Protein AF-A0A2A7U799-F1 (afdb_monomer_lite)

Sequence (117 aa):
MAKDAKFWVGKLREQLDPHHNSGKRVWQSLTQEQRGLVLHAAGLSPVLCRYDWEEISAEDLRRLFRGVQRLKALIGLFDGARQEAFIVHEKTCSTLPVNCHRPGLQSKARLLSSLSK

Foldseek 3Di:
DDDDPVVVVVVVVLVVPPPNDPVQVVLVVDDLVRLQQLCVLLVHDSVCSPPHPVRQDPVSVVSSVVSVVVVVVVVVVCPPPDPVNVDPDPDPPPDDDDPPDDPDPPDPPPDPPPPDD

Structure (mmCIF, N/CA/C/O backbone):
data_AF-A0A2A7U799-F1
#
_entry.id   AF-A0A2A7U799-F1
#
loop_
_atom_site.group_PDB
_atom_site.id
_atom_site.type_symbol
_atom_site.label_atom_id
_atom_site.label_alt_id
_atom_site.label_comp_id
_atom_site.label_asym_id
_atom_site.label_entity_id
_atom_site.label_seq_id
_atom_site.pdbx_PDB_ins_code
_atom_site.Cartn_x
_atom_site.Cartn_y
_atom_site.Cartn_z
_atom_site.occupancy
_atom_site.B_iso_or_equiv
_atom_site.auth_seq_id
_atom_site.auth_comp_id
_atom_site.auth_asym_id
_atom_site.auth_atom_id
_atom_site.pdbx_PDB_model_num
ATOM 1 N N . MET A 1 1 ? -16.478 -22.917 -14.307 1.00 49.12 1 MET A N 1
ATOM 2 C CA . MET A 1 1 ? -15.932 -22.453 -15.601 1.00 49.12 1 MET A CA 1
ATOM 3 C C . MET A 1 1 ? -14.430 -22.709 -15.599 1.00 49.12 1 MET A C 1
ATOM 5 O O . MET A 1 1 ? -13.718 -22.044 -14.854 1.00 49.12 1 MET A O 1
ATOM 9 N N . ALA A 1 2 ? -13.961 -23.728 -16.325 1.00 69.38 2 ALA A N 1
ATOM 10 C CA . ALA A 1 2 ? -12.529 -24.007 -16.455 1.00 69.38 2 ALA A CA 1
ATOM 11 C C . ALA A 1 2 ? -11.877 -22.927 -17.332 1.00 69.38 2 ALA A C 1
ATOM 13 O O . ALA A 1 2 ? -12.478 -22.479 -18.305 1.00 69.38 2 ALA A O 1
ATOM 14 N N . LYS A 1 3 ? -10.686 -22.455 -16.957 1.00 83.38 3 LYS A N 1
ATOM 15 C CA . LYS A 1 3 ? -9.992 -21.399 -17.704 1.00 83.38 3 LYS A CA 1
ATOM 16 C C . LYS A 1 3 ? -9.285 -21.998 -18.917 1.00 83.38 3 LYS A C 1
ATOM 18 O O . LYS A 1 3 ? -8.551 -22.972 -18.769 1.00 83.38 3 LYS A O 1
ATOM 23 N N . ASP A 1 4 ? -9.493 -21.383 -20.076 1.00 89.19 4 ASP A N 1
ATOM 24 C CA . ASP A 1 4 ? -8.978 -21.844 -21.367 1.00 89.19 4 ASP A CA 1
ATOM 25 C C . ASP A 1 4 ? -7.446 -21.782 -21.472 1.00 89.19 4 ASP A C 1
ATOM 27 O O . ASP A 1 4 ? -6.792 -20.958 -20.829 1.00 89.19 4 ASP A O 1
ATOM 31 N N . ALA A 1 5 ? -6.856 -22.590 -22.359 1.00 84.62 5 ALA A N 1
ATOM 32 C CA . ALA A 1 5 ? -5.406 -22.605 -22.595 1.00 84.62 5 ALA A CA 1
ATOM 33 C C . ALA A 1 5 ? -4.850 -21.213 -22.966 1.00 84.62 5 ALA A C 1
ATOM 35 O O . ALA A 1 5 ? -3.771 -20.822 -22.517 1.00 84.62 5 ALA A O 1
ATOM 36 N N . LYS A 1 6 ? -5.627 -20.413 -23.711 1.00 86.38 6 LYS A N 1
ATOM 37 C CA . LYS A 1 6 ? -5.276 -19.026 -24.064 1.00 86.38 6 LYS A CA 1
ATOM 38 C C . LYS A 1 6 ? -5.125 -18.120 -22.835 1.00 86.38 6 LYS A C 1
ATOM 40 O O . LYS A 1 6 ? -4.239 -17.269 -22.824 1.00 86.38 6 LYS A O 1
ATOM 45 N N . PHE A 1 7 ? -5.942 -18.317 -21.796 1.00 86.75 7 PHE A N 1
ATOM 46 C CA . PHE A 1 7 ? -5.853 -17.551 -20.548 1.00 86.75 7 PHE A CA 1
ATOM 47 C C . PHE A 1 7 ? -4.521 -17.813 -19.835 1.00 86.75 7 PHE A C 1
ATOM 49 O O . PHE A 1 7 ? -3.845 -16.875 -19.414 1.00 86.75 7 PHE A O 1
ATOM 56 N N . TRP A 1 8 ? -4.123 -19.084 -19.731 1.00 85.44 8 TRP A N 1
ATOM 57 C CA . TRP A 1 8 ? -2.882 -19.472 -19.057 1.00 85.44 8 TRP A CA 1
ATOM 58 C C . TRP A 1 8 ? -1.639 -19.020 -19.819 1.00 85.44 8 TRP A C 1
ATOM 60 O O . TRP A 1 8 ? -0.720 -18.480 -19.209 1.00 85.44 8 TRP A O 1
ATOM 70 N N . VAL A 1 9 ? -1.643 -19.133 -21.150 1.00 85.94 9 VAL A N 1
ATOM 71 C CA . VAL A 1 9 ? -0.572 -18.582 -21.994 1.00 85.94 9 VAL A CA 1
ATOM 72 C C . VAL A 1 9 ? -0.470 -17.061 -21.834 1.00 85.94 9 VAL A C 1
ATOM 74 O O . VAL A 1 9 ? 0.634 -16.531 -21.748 1.00 85.94 9 VAL A O 1
ATOM 77 N N . GLY A 1 10 ? -1.600 -16.353 -21.731 1.00 81.94 10 GLY A N 1
ATOM 78 C CA . GLY A 1 10 ? -1.619 -14.918 -21.432 1.00 81.94 10 GLY A CA 1
ATOM 79 C C . GLY A 1 10 ? -0.985 -14.584 -20.080 1.00 81.94 10 GLY A C 1
ATOM 80 O O . GLY A 1 10 ? -0.156 -13.683 -19.999 1.00 81.94 10 GLY A O 1
ATOM 81 N N . LYS A 1 11 ? -1.295 -15.356 -19.031 1.00 78.75 11 LYS A N 1
ATOM 82 C CA . LYS A 1 11 ? -0.700 -15.164 -17.699 1.00 78.75 11 LYS A CA 1
ATOM 83 C C . LYS A 1 11 ? 0.794 -15.456 -17.650 1.00 78.75 11 LYS A C 1
ATOM 85 O O . LYS A 1 11 ? 1.518 -14.732 -16.977 1.00 78.75 11 LYS A O 1
ATOM 90 N N . LEU A 1 12 ? 1.255 -16.471 -18.374 1.00 77.25 12 LEU A N 1
ATOM 91 C CA . LEU A 1 12 ? 2.682 -16.775 -18.478 1.00 77.25 12 LEU A CA 1
ATOM 92 C C . LEU A 1 12 ? 3.433 -15.673 -19.229 1.00 77.25 12 LEU A C 1
ATOM 94 O O . LEU A 1 12 ? 4.495 -15.257 -18.786 1.00 77.25 12 LEU A O 1
ATOM 98 N N . ARG A 1 13 ? 2.864 -15.145 -20.319 1.00 78.00 13 ARG A N 1
ATOM 99 C CA . ARG A 1 13 ? 3.442 -13.997 -21.038 1.00 78.00 13 ARG A CA 1
ATOM 100 C C . ARG A 1 13 ? 3.490 -12.745 -20.173 1.00 78.00 13 ARG A C 1
ATOM 102 O O . ARG A 1 13 ? 4.506 -12.073 -20.179 1.00 78.00 13 ARG A O 1
ATOM 109 N N . GLU A 1 14 ? 2.438 -12.480 -19.399 1.00 70.81 14 GLU A N 1
ATOM 110 C CA . GLU A 1 14 ? 2.443 -11.415 -18.394 1.00 70.81 14 GLU A CA 1
ATOM 111 C C . GLU A 1 14 ? 3.580 -11.619 -17.383 1.00 70.81 14 GLU A C 1
ATOM 113 O O . GLU A 1 14 ? 4.313 -10.688 -17.116 1.00 70.81 14 GLU A O 1
ATOM 118 N N . GLN A 1 15 ? 3.797 -12.821 -16.848 1.00 67.62 15 GLN A N 1
ATOM 119 C CA . GLN A 1 15 ? 4.889 -13.050 -15.889 1.00 67.62 15 GLN A CA 1
ATOM 120 C C . GLN A 1 15 ? 6.296 -12.960 -16.499 1.00 67.62 15 GLN A C 1
ATOM 122 O O . GLN A 1 15 ? 7.244 -12.657 -15.779 1.00 67.62 15 GLN A O 1
ATOM 127 N N . LEU A 1 16 ? 6.432 -13.260 -17.792 1.00 70.06 16 LEU A N 1
ATOM 128 C CA . LEU A 1 16 ? 7.697 -13.213 -18.529 1.00 70.06 16 LEU A CA 1
ATOM 129 C C . LEU A 1 16 ? 7.999 -11.827 -19.112 1.00 70.06 16 LEU A C 1
ATOM 131 O O . LEU A 1 16 ? 9.129 -11.588 -19.531 1.00 70.06 16 LEU A O 1
ATOM 135 N N . ASP A 1 17 ? 7.012 -10.932 -19.156 1.00 70.81 17 ASP A N 1
ATOM 136 C CA . ASP A 1 17 ? 7.193 -9.554 -19.595 1.00 70.81 17 ASP A CA 1
ATOM 137 C C . ASP A 1 17 ? 8.003 -8.781 -18.533 1.00 70.81 17 ASP A C 1
ATOM 139 O O . ASP A 1 17 ? 7.535 -8.619 -17.399 1.00 70.81 17 ASP A O 1
ATOM 143 N N . PRO A 1 18 ? 9.199 -8.265 -18.876 1.00 60.19 18 PRO A N 1
ATOM 144 C CA . PRO A 1 18 ? 10.028 -7.472 -17.967 1.00 60.19 18 PRO A CA 1
ATOM 145 C C . PRO A 1 18 ? 9.318 -6.228 -17.413 1.00 60.19 18 PRO A C 1
ATOM 147 O O . PRO A 1 18 ? 9.724 -5.690 -16.383 1.00 60.19 18 PRO A O 1
ATOM 150 N N . HIS A 1 19 ? 8.263 -5.761 -18.086 1.00 66.06 19 HIS A N 1
ATOM 151 C CA . HIS A 1 19 ? 7.483 -4.590 -17.696 1.00 66.06 19 HIS A CA 1
ATOM 152 C C . HIS A 1 19 ? 6.246 -4.930 -16.855 1.00 66.06 19 HIS A C 1
ATOM 154 O O . HIS A 1 19 ? 5.560 -4.024 -16.364 1.00 66.06 19 HIS A O 1
ATOM 160 N N . HIS A 1 20 ? 5.953 -6.213 -16.633 1.00 71.12 20 HIS A N 1
ATOM 161 C CA . HIS A 1 20 ? 4.803 -6.617 -15.840 1.00 71.12 20 HIS A CA 1
ATOM 162 C C . HIS A 1 20 ? 5.063 -6.457 -14.343 1.00 71.12 20 HIS A C 1
ATOM 164 O O . HIS A 1 20 ? 5.600 -7.330 -13.662 1.00 71.12 20 HIS A O 1
ATOM 170 N N . ASN A 1 21 ? 4.602 -5.333 -13.798 1.00 80.44 21 ASN A N 1
ATOM 171 C CA . ASN A 1 21 ? 4.629 -5.078 -12.366 1.00 80.44 21 ASN A CA 1
ATOM 172 C C . ASN A 1 21 ? 3.206 -5.097 -11.794 1.00 80.44 21 ASN A C 1
ATOM 174 O O . ASN A 1 21 ? 2.450 -4.126 -11.872 1.00 80.44 21 ASN A O 1
ATOM 178 N N . SER A 1 22 ? 2.826 -6.227 -11.198 1.00 83.62 22 SER A N 1
ATOM 179 C CA . SER A 1 22 ? 1.509 -6.387 -10.573 1.00 83.62 22 SER A CA 1
ATOM 180 C C . SER A 1 22 ? 1.295 -5.427 -9.395 1.00 83.62 22 SER A C 1
ATOM 182 O O . SER A 1 22 ? 0.172 -4.961 -9.196 1.00 83.62 22 SER A O 1
ATOM 184 N N . GLY A 1 23 ? 2.362 -5.076 -8.668 1.00 87.06 23 GLY A N 1
ATOM 185 C CA . GLY A 1 23 ? 2.343 -4.081 -7.593 1.00 87.06 23 GLY A CA 1
ATOM 186 C C . GLY A 1 23 ? 1.996 -2.687 -8.109 1.00 87.06 23 GLY A C 1
ATOM 187 O O . GLY A 1 23 ? 1.073 -2.063 -7.588 1.00 87.06 23 GLY A O 1
ATOM 188 N N . LYS A 1 24 ? 2.641 -2.265 -9.203 1.00 90.75 24 LYS A N 1
ATOM 189 C CA . LYS A 1 24 ? 2.329 -1.018 -9.916 1.00 90.75 24 LYS A CA 1
ATOM 190 C C . LYS A 1 24 ? 0.861 -0.949 -10.316 1.00 90.75 24 LYS A C 1
ATOM 192 O O . LYS A 1 24 ? 0.191 0.036 -10.020 1.00 90.75 24 LYS A O 1
ATOM 197 N N . ARG A 1 25 ? 0.342 -2.009 -10.946 1.00 90.69 25 ARG A N 1
ATOM 198 C CA . ARG A 1 25 ? -1.059 -2.048 -11.393 1.00 90.69 25 ARG A CA 1
ATOM 199 C C . ARG A 1 25 ? -2.030 -1.864 -10.228 1.00 90.69 25 ARG A C 1
ATOM 201 O O . ARG A 1 25 ? -2.996 -1.118 -10.349 1.00 90.69 25 ARG A O 1
ATOM 208 N N . VAL A 1 26 ? -1.775 -2.532 -9.102 1.00 91.75 26 VAL A N 1
ATOM 209 C CA . VAL A 1 26 ? -2.608 -2.373 -7.903 1.00 91.75 26 VAL A CA 1
ATOM 210 C C . VAL A 1 26 ? -2.477 -0.955 -7.353 1.00 91.75 26 VAL A C 1
ATOM 212 O O . VAL A 1 26 ? -3.495 -0.305 -7.156 1.00 91.75 26 VAL A O 1
ATOM 215 N N . TRP A 1 27 ? -1.260 -0.439 -7.175 1.00 92.44 27 TRP A N 1
ATOM 216 C CA . TRP A 1 27 ? -1.022 0.923 -6.684 1.00 92.44 27 TRP A CA 1
ATOM 217 C C . TRP A 1 27 ? -1.770 1.990 -7.489 1.00 92.44 27 TRP A C 1
ATOM 219 O O . TRP A 1 27 ? -2.438 2.856 -6.921 1.00 92.44 27 TRP A O 1
ATOM 229 N N . GLN A 1 28 ? -1.721 1.882 -8.817 1.00 91.81 28 GLN A N 1
ATOM 230 C CA . GLN A 1 28 ? -2.406 2.792 -9.732 1.00 91.81 28 GLN A CA 1
ATOM 231 C C . GLN A 1 28 ? -3.934 2.690 -9.643 1.00 91.81 28 GLN A C 1
ATOM 233 O O . GLN A 1 28 ? -4.610 3.688 -9.860 1.00 91.81 28 GLN A O 1
ATOM 238 N N . SER A 1 29 ? -4.478 1.529 -9.264 1.00 93.88 29 SER A N 1
ATOM 239 C CA . SER A 1 29 ? -5.923 1.351 -9.061 1.00 93.88 29 SER A CA 1
ATOM 240 C C . SER A 1 29 ? -6.451 1.899 -7.726 1.00 93.88 29 SER A C 1
ATOM 242 O O . SER A 1 29 ? -7.658 2.077 -7.585 1.00 93.88 29 SER A O 1
ATOM 244 N N . LEU A 1 30 ? -5.574 2.157 -6.746 1.00 93.19 30 LEU A N 1
ATOM 245 C CA . LEU A 1 30 ? -5.964 2.654 -5.423 1.00 93.19 30 LEU A CA 1
ATOM 246 C C . LEU A 1 30 ? -6.226 4.166 -5.429 1.00 93.19 30 LEU A C 1
ATOM 248 O O . LEU A 1 30 ? -5.456 4.933 -6.014 1.00 93.19 30 LEU A O 1
ATOM 252 N N . THR A 1 31 ? -7.247 4.601 -4.683 1.00 94.94 31 THR A N 1
ATOM 253 C CA . THR A 1 31 ? -7.467 6.025 -4.375 1.00 94.94 31 THR A CA 1
ATOM 254 C C . THR A 1 31 ? -6.351 6.571 -3.475 1.00 94.94 31 THR A C 1
ATOM 256 O O . THR A 1 31 ? -5.650 5.814 -2.798 1.00 94.94 31 THR A O 1
ATOM 259 N N . GLN A 1 32 ? -6.182 7.897 -3.415 1.00 92.69 32 GLN A N 1
ATOM 260 C CA . GLN A 1 32 ? -5.160 8.512 -2.550 1.00 92.69 32 GLN A CA 1
ATOM 261 C C . GLN A 1 32 ? -5.352 8.162 -1.065 1.00 92.69 32 GLN A C 1
ATOM 263 O O . GLN A 1 32 ? -4.375 7.935 -0.353 1.00 92.69 32 GLN A O 1
ATOM 268 N N . GLU A 1 33 ? -6.601 8.054 -0.611 1.00 92.75 33 GLU A N 1
ATOM 269 C CA . GLU A 1 33 ? -6.950 7.645 0.755 1.00 92.75 33 GLU A CA 1
ATOM 270 C C . GLU A 1 33 ? -6.506 6.205 1.037 1.00 92.75 33 GLU A C 1
ATOM 272 O O . GLU A 1 33 ? -5.851 5.931 2.043 1.00 92.75 33 GLU A O 1
ATOM 277 N N . GLN A 1 34 ? -6.785 5.287 0.105 1.00 93.50 34 GLN A N 1
ATOM 278 C CA . GLN A 1 34 ? -6.365 3.890 0.206 1.00 93.50 34 GLN A CA 1
ATOM 279 C C . GLN A 1 34 ? -4.838 3.758 0.197 1.00 93.50 34 GLN A C 1
ATOM 281 O O . GLN A 1 34 ? -4.280 3.004 0.996 1.00 93.50 34 GLN A O 1
ATOM 286 N N . ARG A 1 35 ? -4.143 4.526 -0.653 1.00 94.56 35 ARG A N 1
ATOM 287 C CA . ARG A 1 35 ? -2.673 4.605 -0.639 1.00 94.56 35 ARG A CA 1
ATOM 288 C C . ARG A 1 35 ? -2.163 5.092 0.716 1.00 94.56 35 ARG A C 1
ATOM 290 O O . ARG A 1 35 ? -1.215 4.517 1.243 1.00 94.56 35 ARG A O 1
ATOM 297 N N . GLY A 1 36 ? -2.819 6.090 1.310 1.00 94.25 36 GLY A N 1
ATOM 298 C CA . GLY A 1 36 ? -2.505 6.599 2.646 1.00 94.25 36 GLY A CA 1
ATOM 299 C C . GLY A 1 36 ? -2.548 5.520 3.732 1.00 94.25 36 GLY A C 1
ATOM 300 O O . GLY A 1 36 ? -1.617 5.426 4.530 1.00 94.25 36 GLY A O 1
ATOM 301 N N . LEU A 1 37 ? -3.567 4.652 3.723 1.00 91.94 37 LEU A N 1
ATOM 302 C CA . LEU A 1 37 ? -3.669 3.526 4.665 1.00 91.94 37 LEU A CA 1
ATOM 303 C C . LEU A 1 37 ? -2.501 2.542 4.522 1.00 91.94 37 LEU A C 1
ATOM 305 O O . LEU A 1 37 ? -1.900 2.126 5.515 1.00 91.94 37 LEU A O 1
ATOM 309 N N . VAL A 1 38 ? -2.153 2.187 3.282 1.00 93.12 38 VAL A N 1
ATOM 310 C CA . VAL A 1 38 ? -1.046 1.262 3.003 1.00 93.12 38 VAL A CA 1
ATOM 311 C C . VAL A 1 38 ? 0.299 1.865 3.422 1.00 93.12 38 VAL A C 1
ATOM 313 O O . VAL A 1 38 ? 1.115 1.180 4.041 1.00 93.12 38 VAL A O 1
ATOM 316 N N . LEU A 1 39 ? 0.519 3.151 3.136 1.00 95.69 39 LEU A N 1
ATOM 317 C CA . LEU A 1 39 ? 1.728 3.880 3.533 1.00 95.69 39 LEU A CA 1
ATOM 318 C C . LEU A 1 39 ? 1.857 3.984 5.051 1.00 95.69 39 LEU A C 1
ATOM 320 O O . LEU A 1 39 ? 2.936 3.740 5.590 1.00 95.69 39 LEU A O 1
ATOM 324 N N . HIS A 1 40 ? 0.756 4.274 5.744 1.00 94.50 40 HIS A N 1
ATOM 325 C CA . HIS A 1 40 ? 0.738 4.344 7.200 1.00 94.50 40 HIS A CA 1
ATOM 326 C C . HIS A 1 40 ? 1.162 3.011 7.830 1.00 94.50 40 HIS A C 1
ATOM 328 O O . HIS A 1 40 ? 2.048 2.981 8.683 1.00 94.50 40 HIS A O 1
ATOM 334 N N . ALA A 1 41 ? 0.625 1.888 7.344 1.00 93.31 41 ALA A N 1
ATOM 335 C CA . ALA A 1 41 ? 1.020 0.562 7.820 1.00 93.31 41 ALA A CA 1
ATOM 336 C C . ALA A 1 41 ? 2.482 0.195 7.507 1.00 93.31 41 ALA A C 1
ATOM 338 O O . ALA A 1 41 ? 3.102 -0.607 8.214 1.00 93.31 41 ALA A O 1
ATOM 339 N N . ALA A 1 42 ? 3.041 0.774 6.445 1.00 94.06 42 ALA A N 1
ATOM 340 C CA . ALA A 1 42 ? 4.445 0.635 6.080 1.00 94.06 42 ALA A CA 1
ATOM 341 C C . ALA A 1 42 ? 5.381 1.569 6.872 1.00 94.06 42 ALA A C 1
ATOM 343 O O . ALA A 1 42 ? 6.599 1.434 6.750 1.00 94.06 42 ALA A O 1
ATOM 344 N N . GLY A 1 43 ? 4.841 2.490 7.682 1.00 94.56 43 GLY A N 1
ATOM 345 C CA . GLY A 1 43 ? 5.617 3.526 8.371 1.00 94.56 43 GLY A CA 1
ATOM 346 C C . GLY A 1 43 ? 6.238 4.543 7.410 1.00 94.56 43 GLY A C 1
ATOM 347 O O . GLY A 1 43 ? 7.301 5.089 7.694 1.00 94.56 43 GLY A O 1
ATOM 348 N N . LEU A 1 44 ? 5.616 4.744 6.248 1.00 95.38 44 LEU A N 1
ATOM 349 C CA . LEU A 1 44 ? 6.082 5.645 5.200 1.00 95.38 44 LEU A CA 1
ATOM 350 C C . LEU A 1 44 ? 5.372 6.999 5.270 1.00 95.38 44 LEU A C 1
ATOM 352 O O . LEU A 1 44 ? 4.270 7.122 5.805 1.00 95.38 44 LEU A O 1
ATOM 356 N N . SER A 1 45 ? 6.012 8.022 4.698 1.00 94.00 45 SER A N 1
ATOM 357 C CA . SER A 1 45 ? 5.442 9.367 4.650 1.00 94.00 45 SER A CA 1
ATOM 358 C C . SER A 1 45 ? 4.129 9.375 3.856 1.00 94.00 45 SER A C 1
ATOM 360 O O . SER A 1 45 ? 4.096 8.857 2.736 1.00 94.00 45 SER A O 1
ATOM 362 N N . PRO A 1 46 ? 3.059 10.013 4.370 1.00 91.44 46 PRO A N 1
ATOM 363 C CA . PRO A 1 46 ? 1.788 10.112 3.658 1.00 91.44 46 PRO A CA 1
ATOM 364 C C . PRO A 1 46 ? 1.901 10.917 2.359 1.00 91.44 46 PRO A C 1
ATOM 366 O O . PRO A 1 46 ? 1.067 10.754 1.477 1.00 91.44 46 PRO A O 1
ATOM 369 N N . VAL A 1 47 ? 2.943 11.742 2.201 1.00 93.19 47 VAL A N 1
ATOM 370 C CA . VAL A 1 47 ? 3.201 12.521 0.976 1.00 93.19 47 VAL A CA 1
ATOM 371 C C . VAL A 1 47 ? 3.362 11.616 -0.252 1.00 93.19 47 VAL A C 1
ATOM 373 O O . VAL A 1 47 ? 2.941 11.993 -1.346 1.00 93.19 47 VAL A O 1
ATOM 376 N N . LEU A 1 48 ? 3.866 10.391 -0.061 1.00 92.12 48 LEU A N 1
ATOM 377 C CA . LEU A 1 48 ? 4.038 9.403 -1.129 1.00 92.12 48 LEU A CA 1
ATOM 378 C C . LEU A 1 48 ? 2.710 8.940 -1.751 1.00 92.12 48 LEU A C 1
ATOM 380 O O . LEU A 1 48 ? 2.723 8.291 -2.789 1.00 92.12 48 LEU A O 1
ATOM 384 N N . CYS A 1 49 ? 1.544 9.273 -1.178 1.00 93.06 49 CYS A N 1
ATOM 385 C CA . CYS A 1 49 ? 0.256 8.898 -1.773 1.00 93.06 49 CYS A CA 1
ATOM 386 C C . CYS A 1 49 ? 0.013 9.564 -3.139 1.00 93.06 49 CYS A C 1
ATOM 388 O O . CYS A 1 49 ? -0.746 9.036 -3.957 1.00 93.06 49 CYS A O 1
ATOM 390 N N . ARG A 1 50 ? 0.675 10.705 -3.381 1.00 92.56 50 ARG A N 1
ATOM 391 C CA . ARG A 1 50 ? 0.607 11.487 -4.623 1.00 92.56 50 ARG A CA 1
ATOM 392 C C . ARG A 1 50 ? 1.604 11.025 -5.682 1.00 92.56 50 ARG A C 1
ATOM 394 O O . ARG A 1 50 ? 1.508 11.493 -6.806 1.00 92.56 50 ARG A O 1
ATOM 401 N N . TYR A 1 51 ? 2.534 10.152 -5.305 1.00 92.50 51 TYR A N 1
ATOM 402 C CA . TYR A 1 51 ? 3.632 9.724 -6.156 1.00 92.50 51 TYR A CA 1
ATOM 403 C C . TYR A 1 51 ? 3.178 8.564 -7.040 1.00 92.50 51 TYR A C 1
ATOM 405 O O . TYR A 1 51 ? 2.417 7.677 -6.612 1.00 92.50 51 TYR A O 1
ATOM 413 N N . ASP A 1 52 ? 3.674 8.568 -8.269 1.00 90.88 52 ASP A N 1
ATOM 414 C CA . ASP A 1 52 ? 3.570 7.423 -9.158 1.00 90.88 52 ASP A CA 1
ATOM 415 C C . ASP A 1 52 ? 4.522 6.310 -8.713 1.00 90.88 52 ASP A C 1
ATOM 417 O O . ASP A 1 52 ? 5.467 6.514 -7.952 1.00 90.88 52 ASP A O 1
ATOM 421 N N . TRP A 1 53 ? 4.246 5.082 -9.151 1.00 91.00 53 TRP A N 1
ATOM 422 C CA . TRP A 1 53 ? 4.980 3.900 -8.693 1.00 91.00 53 TRP A CA 1
ATOM 423 C C . TRP A 1 53 ? 6.486 3.989 -8.984 1.00 91.00 53 TRP A C 1
ATOM 425 O O . TRP A 1 53 ? 7.299 3.530 -8.186 1.00 91.00 53 TRP A O 1
ATOM 435 N N . GLU A 1 54 ? 6.846 4.590 -10.117 1.00 91.31 54 GLU A N 1
ATOM 436 C CA . GLU A 1 54 ? 8.219 4.812 -10.575 1.00 91.31 54 GLU A CA 1
ATOM 437 C C . GLU A 1 54 ? 8.988 5.831 -9.732 1.00 91.31 54 GLU A C 1
ATOM 439 O O . GLU A 1 54 ? 10.215 5.796 -9.699 1.00 91.31 54 GLU A O 1
ATOM 444 N N . GLU A 1 55 ? 8.280 6.734 -9.057 1.00 93.62 55 GLU A N 1
ATOM 445 C CA . GLU A 1 55 ? 8.874 7.802 -8.251 1.00 93.62 55 GLU A CA 1
ATOM 446 C C . GLU A 1 55 ? 9.185 7.334 -6.821 1.00 93.62 55 GLU A C 1
ATOM 448 O O . GLU A 1 55 ? 9.899 8.006 -6.074 1.00 93.62 55 GLU A O 1
ATOM 453 N N . ILE A 1 56 ? 8.650 6.177 -6.421 1.00 92.62 56 ILE A N 1
ATOM 454 C CA . ILE A 1 56 ? 8.879 5.590 -5.104 1.00 92.62 56 ILE A CA 1
ATOM 455 C C . ILE A 1 56 ? 10.205 4.831 -5.121 1.00 92.62 56 ILE A C 1
ATOM 457 O O . ILE A 1 56 ? 10.453 3.973 -5.971 1.00 92.62 56 ILE A O 1
ATOM 461 N N . SER A 1 57 ? 11.059 5.105 -4.135 1.00 93.62 57 SER A N 1
ATOM 462 C CA . SER A 1 57 ? 12.358 4.445 -4.033 1.00 93.62 57 SER A CA 1
ATOM 463 C C . SER A 1 57 ? 12.215 2.924 -3.881 1.00 93.62 57 SER A C 1
ATOM 465 O O . SER A 1 57 ? 11.276 2.412 -3.265 1.00 93.62 57 SER A O 1
ATOM 467 N N . ALA A 1 58 ? 13.190 2.165 -4.387 1.00 91.56 58 ALA A N 1
ATOM 468 C CA . ALA A 1 58 ? 13.188 0.707 -4.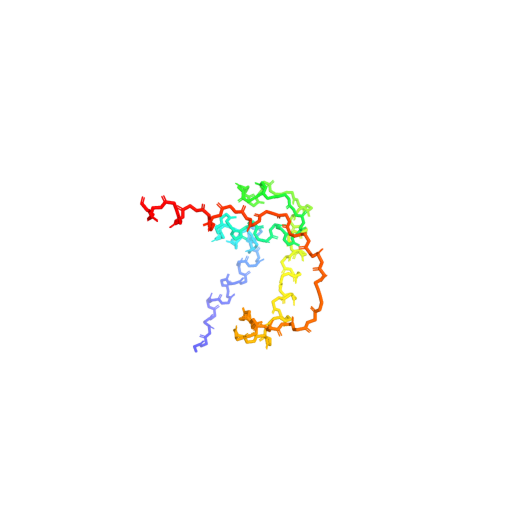248 1.00 91.56 58 ALA A CA 1
ATOM 469 C C . ALA A 1 58 ? 13.173 0.251 -2.775 1.00 91.56 58 ALA A C 1
ATOM 471 O O . ALA A 1 58 ? 12.624 -0.805 -2.455 1.00 91.56 58 ALA A O 1
ATOM 472 N N . GLU A 1 59 ? 13.770 1.030 -1.869 1.00 94.06 59 GLU A N 1
ATOM 473 C CA . GLU A 1 59 ? 13.715 0.755 -0.434 1.00 94.06 59 GLU A CA 1
ATOM 474 C C . GLU A 1 59 ? 12.298 0.937 0.119 1.00 94.06 59 GLU A C 1
ATOM 476 O O . GLU A 1 59 ? 11.794 0.060 0.834 1.00 94.06 59 GLU A O 1
ATOM 481 N N . ASP A 1 60 ? 11.636 2.030 -0.254 1.00 95.25 60 ASP A N 1
ATOM 482 C CA . ASP A 1 60 ? 10.269 2.317 0.167 1.00 95.25 60 ASP A CA 1
ATOM 483 C C . ASP A 1 60 ? 9.285 1.300 -0.403 1.00 95.25 60 ASP A C 1
ATOM 485 O O . ASP A 1 60 ? 8.415 0.839 0.326 1.00 95.25 60 ASP A O 1
ATOM 489 N N . LEU A 1 61 ? 9.472 0.823 -1.637 1.00 94.19 61 LEU A N 1
ATOM 490 C CA . LEU A 1 61 ? 8.666 -0.273 -2.191 1.00 94.19 61 LEU A CA 1
ATOM 491 C C . LEU A 1 61 ? 8.800 -1.571 -1.372 1.00 94.19 61 LEU A C 1
ATOM 493 O O . LEU A 1 61 ? 7.810 -2.271 -1.137 1.00 94.19 61 LEU A O 1
ATOM 497 N N . ARG A 1 62 ? 9.996 -1.892 -0.856 1.00 94.19 62 ARG A N 1
ATOM 498 C CA . ARG A 1 62 ? 10.176 -3.042 0.057 1.00 94.19 62 ARG A CA 1
ATOM 499 C C . ARG A 1 62 ? 9.486 -2.809 1.403 1.00 94.19 62 ARG A C 1
ATOM 501 O O . ARG A 1 62 ? 8.927 -3.750 1.971 1.00 94.19 62 ARG A O 1
ATOM 508 N N . ARG A 1 63 ? 9.532 -1.582 1.936 1.00 95.00 63 ARG A N 1
ATOM 509 C CA . ARG A 1 63 ? 8.815 -1.196 3.167 1.00 95.00 63 ARG A CA 1
ATOM 510 C C . ARG A 1 63 ? 7.304 -1.291 2.965 1.00 95.00 63 ARG A C 1
ATOM 512 O O . ARG A 1 63 ? 6.628 -1.885 3.802 1.00 95.00 63 ARG A O 1
ATOM 519 N N . LEU A 1 64 ? 6.809 -0.814 1.826 1.00 94.56 64 LEU A N 1
ATOM 520 C CA . LEU A 1 64 ? 5.416 -0.894 1.401 1.00 94.56 64 LEU A CA 1
ATOM 521 C C . LEU A 1 64 ? 4.934 -2.345 1.394 1.00 94.56 64 LEU A C 1
ATOM 523 O O . LEU A 1 64 ? 3.924 -2.661 2.019 1.00 94.56 64 LEU A O 1
ATOM 527 N N . PHE A 1 65 ? 5.700 -3.250 0.777 1.00 93.44 65 PHE A N 1
ATOM 528 C CA . PHE A 1 65 ? 5.376 -4.676 0.770 1.00 93.44 65 PHE A CA 1
ATOM 529 C C . PHE A 1 65 ? 5.249 -5.244 2.190 1.00 93.44 65 PHE A C 1
ATOM 531 O O . PHE A 1 65 ? 4.263 -5.911 2.500 1.00 93.44 65 PHE A O 1
ATOM 538 N N . ARG A 1 66 ? 6.197 -4.938 3.087 1.00 93.62 66 ARG A N 1
ATOM 539 C CA . ARG A 1 66 ? 6.114 -5.361 4.497 1.00 93.62 66 ARG A CA 1
ATOM 540 C C . ARG A 1 66 ? 4.895 -4.770 5.211 1.00 93.62 66 ARG A C 1
ATOM 542 O O . ARG A 1 66 ? 4.251 -5.484 5.975 1.00 93.62 66 ARG A O 1
ATOM 549 N N . GLY A 1 67 ? 4.559 -3.507 4.948 1.00 92.75 67 GLY A N 1
ATOM 550 C CA . GLY A 1 67 ? 3.355 -2.855 5.471 1.00 92.75 67 GLY A CA 1
ATOM 551 C C . GLY A 1 67 ? 2.073 -3.568 5.045 1.00 92.75 67 GLY A C 1
ATOM 552 O O . GLY A 1 67 ? 1.230 -3.876 5.884 1.00 92.75 67 GLY A O 1
ATOM 553 N N . VAL A 1 68 ? 1.966 -3.938 3.766 1.00 93.25 68 VAL A N 1
ATOM 554 C CA . VAL A 1 68 ? 0.835 -4.725 3.246 1.00 93.25 68 VAL A CA 1
ATOM 555 C C . VAL A 1 68 ? 0.740 -6.092 3.927 1.00 93.25 68 VAL A C 1
ATOM 557 O O . VAL A 1 68 ? -0.357 -6.516 4.285 1.00 93.25 68 VAL A O 1
ATOM 560 N N . GLN A 1 69 ? 1.861 -6.788 4.142 1.00 93.81 69 GLN A N 1
ATOM 561 C CA . GLN A 1 69 ? 1.842 -8.077 4.846 1.00 93.81 69 GLN A CA 1
ATOM 562 C C . GLN A 1 69 ? 1.377 -7.933 6.302 1.00 93.81 69 GLN A C 1
ATOM 564 O O . GLN A 1 69 ? 0.602 -8.758 6.781 1.00 93.81 69 GLN A O 1
ATOM 569 N N . ARG A 1 70 ? 1.777 -6.857 6.993 1.00 91.44 70 ARG A N 1
ATOM 570 C CA . ARG A 1 70 ? 1.286 -6.548 8.346 1.00 91.44 70 ARG A CA 1
ATOM 571 C C . ARG A 1 70 ? -0.213 -6.267 8.360 1.00 91.44 70 ARG A C 1
ATOM 573 O O . ARG A 1 70 ? -0.904 -6.795 9.221 1.00 91.44 70 ARG A O 1
ATOM 580 N N . LEU A 1 71 ? -0.721 -5.496 7.394 1.00 91.62 71 LEU A N 1
ATOM 581 C CA . LEU A 1 71 ? -2.162 -5.260 7.253 1.00 91.62 71 LEU A CA 1
ATOM 582 C C . LEU A 1 71 ? -2.927 -6.564 7.047 1.00 91.62 71 LEU A C 1
ATOM 584 O O . LEU A 1 71 ? -3.926 -6.785 7.717 1.00 91.62 71 LEU A O 1
ATOM 588 N N . LYS A 1 72 ? -2.441 -7.450 6.172 1.00 91.56 72 LYS A N 1
ATOM 589 C CA . LYS A 1 72 ? -3.059 -8.766 5.958 1.00 91.56 72 LYS A CA 1
ATOM 590 C C . LYS A 1 72 ? -3.095 -9.601 7.235 1.00 91.56 72 LYS A C 1
ATOM 592 O O . LYS A 1 72 ? -4.126 -10.189 7.534 1.00 91.56 72 LYS A O 1
ATOM 597 N N . ALA A 1 73 ? -1.998 -9.624 7.992 1.00 90.50 73 ALA A N 1
ATOM 598 C CA . ALA A 1 73 ? -1.948 -10.329 9.268 1.00 90.50 73 ALA A CA 1
ATOM 599 C C . ALA A 1 73 ? -2.943 -9.742 10.283 1.00 90.50 73 ALA A C 1
ATOM 601 O O . ALA A 1 73 ? -3.650 -10.497 10.939 1.00 90.50 73 ALA A O 1
ATOM 602 N N . LEU A 1 74 ? -3.041 -8.410 10.374 1.00 88.50 74 LEU A N 1
ATOM 603 C CA . LEU A 1 74 ? -4.005 -7.733 11.246 1.00 88.50 74 LEU A CA 1
ATOM 604 C C . LEU A 1 74 ? -5.450 -8.033 10.846 1.00 88.50 74 LEU A C 1
ATOM 606 O O . LEU A 1 74 ? -6.243 -8.371 11.715 1.00 88.50 74 LEU A O 1
ATOM 610 N N . ILE A 1 75 ? -5.782 -7.954 9.555 1.00 89.44 75 ILE A N 1
ATOM 611 C CA . ILE A 1 75 ? -7.113 -8.318 9.049 1.00 89.44 75 ILE A CA 1
ATOM 612 C C . ILE A 1 75 ? -7.445 -9.756 9.461 1.00 89.44 75 ILE A C 1
ATOM 614 O O . ILE A 1 75 ? -8.501 -9.980 10.037 1.00 89.44 75 ILE A O 1
ATOM 618 N N . GLY A 1 76 ? -6.495 -10.686 9.316 1.00 90.50 76 GLY A N 1
ATOM 619 C CA . GLY A 1 76 ? -6.662 -12.072 9.759 1.00 90.50 76 GLY A CA 1
ATOM 620 C C . GLY A 1 76 ? -6.974 -12.240 11.253 1.00 90.50 76 GLY A C 1
ATOM 621 O O . GLY A 1 76 ? -7.685 -13.166 11.629 1.00 90.50 76 GLY A O 1
ATOM 622 N N . LEU A 1 77 ? -6.493 -11.341 12.121 1.00 87.12 77 LEU A N 1
ATOM 623 C CA . LEU A 1 77 ? -6.859 -11.347 13.547 1.00 87.12 77 LEU A CA 1
ATOM 624 C C . LEU A 1 77 ? -8.299 -10.871 13.778 1.00 87.12 77 LEU A C 1
ATOM 626 O O . LEU A 1 77 ? -8.950 -11.306 14.727 1.00 87.12 77 LEU A O 1
ATOM 630 N N . PHE A 1 78 ? -8.789 -9.978 12.921 1.00 86.25 78 PHE A N 1
ATOM 631 C CA . PHE A 1 78 ? -10.147 -9.445 12.980 1.00 86.25 78 PHE A CA 1
ATOM 632 C C . PHE A 1 78 ? -11.173 -10.292 12.221 1.00 86.25 78 PHE A C 1
ATOM 634 O O . PHE A 1 78 ? -12.362 -10.067 12.416 1.00 86.25 78 PHE A O 1
ATOM 641 N N . ASP A 1 79 ? -10.763 -11.291 11.435 1.00 84.62 79 ASP A N 1
ATOM 642 C CA . ASP A 1 79 ? -11.684 -12.166 10.689 1.00 84.62 79 ASP A CA 1
ATOM 643 C C . ASP A 1 79 ? -12.711 -12.877 11.599 1.00 84.62 79 ASP A C 1
ATOM 645 O O . ASP A 1 79 ? -13.813 -13.206 11.163 1.00 84.62 79 ASP A O 1
ATOM 649 N N . GLY A 1 80 ? -12.383 -13.092 12.879 1.00 80.69 80 GLY A N 1
ATOM 650 C CA . GLY A 1 80 ? -13.303 -13.656 13.877 1.00 80.69 80 GLY A CA 1
ATOM 651 C C . GLY A 1 80 ? -14.177 -12.632 14.613 1.00 80.69 80 GLY A C 1
ATOM 652 O O . GLY A 1 80 ? -15.091 -13.019 15.346 1.00 80.69 80 GLY A O 1
ATOM 653 N N . ALA A 1 81 ? -13.906 -11.335 14.460 1.00 83.56 81 ALA A N 1
ATOM 654 C CA . ALA A 1 81 ? -14.630 -10.278 15.150 1.00 83.56 81 ALA A CA 1
ATOM 655 C C . ALA A 1 81 ? -15.934 -9.967 14.408 1.00 83.56 81 ALA A C 1
ATOM 657 O O . ALA A 1 81 ? -15.933 -9.481 13.278 1.00 83.56 81 ALA A O 1
ATOM 658 N N . ARG A 1 82 ? -17.071 -10.236 15.054 1.00 77.62 82 ARG A N 1
ATOM 659 C CA . ARG A 1 82 ? -18.377 -9.869 14.501 1.00 77.62 82 ARG A CA 1
ATOM 660 C C . ARG A 1 82 ? -18.643 -8.376 14.679 1.00 77.62 82 ARG A C 1
ATOM 662 O O . ARG A 1 82 ? -18.094 -7.747 15.583 1.00 77.62 82 ARG A O 1
ATOM 669 N N . GLN A 1 83 ? -19.513 -7.812 13.845 1.00 78.00 83 GLN A N 1
ATOM 670 C CA . GLN A 1 83 ? -19.826 -6.381 13.859 1.00 78.00 83 GLN A CA 1
ATOM 671 C C . GLN A 1 83 ? -20.345 -5.904 15.226 1.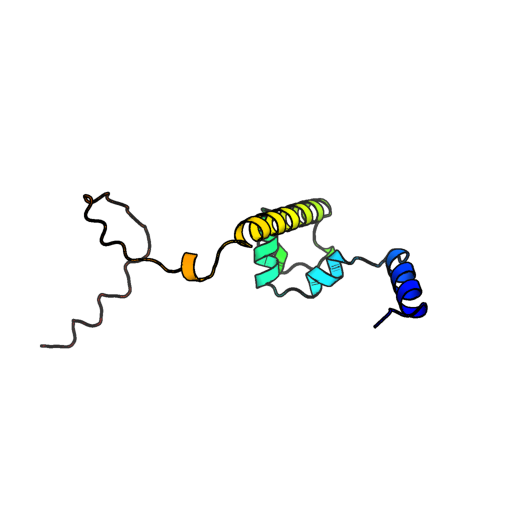00 78.00 83 GLN A C 1
ATOM 673 O O . GLN A 1 83 ? -20.058 -4.780 15.635 1.00 78.00 83 GLN A O 1
ATOM 678 N N . GLU A 1 84 ? -21.039 -6.766 15.972 1.00 81.19 84 GLU A N 1
ATOM 679 C CA . GLU A 1 84 ? -21.571 -6.444 17.299 1.00 81.19 84 GLU A CA 1
ATOM 680 C C . GLU A 1 84 ? -20.460 -6.183 18.328 1.00 81.19 84 GLU A C 1
ATOM 682 O O . GLU A 1 84 ? -20.669 -5.427 19.273 1.00 81.19 84 GLU A O 1
ATOM 687 N N . ALA A 1 85 ? -19.254 -6.729 18.120 1.00 78.19 85 ALA A N 1
ATOM 688 C CA . ALA A 1 85 ? -18.094 -6.478 18.979 1.00 78.19 85 ALA A CA 1
ATOM 689 C C . ALA A 1 85 ? -17.570 -5.031 18.884 1.00 78.19 85 ALA A C 1
ATOM 691 O O . ALA A 1 85 ? -16.791 -4.601 19.733 1.00 78.19 85 ALA A O 1
ATOM 692 N N . PHE 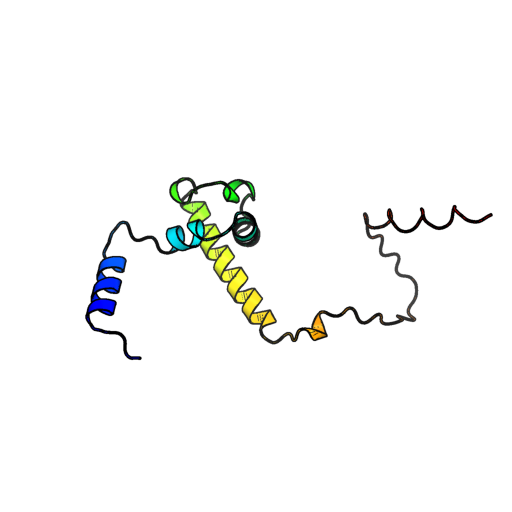A 1 86 ? -17.999 -4.277 17.868 1.00 80.62 86 PHE A N 1
ATOM 693 C CA . PHE A 1 86 ? -17.612 -2.882 17.646 1.00 80.62 86 PHE A CA 1
ATOM 694 C C . PHE A 1 86 ? -18.680 -1.881 18.108 1.00 80.62 86 PHE A C 1
ATOM 696 O O . PHE A 1 86 ? -18.573 -0.687 17.826 1.00 80.62 86 PHE A O 1
ATOM 703 N N . ILE A 1 87 ? -19.706 -2.340 18.830 1.00 82.44 87 ILE A N 1
ATOM 704 C CA . ILE A 1 87 ? -20.698 -1.469 19.459 1.00 82.44 87 ILE A CA 1
ATOM 705 C C . ILE A 1 87 ? -20.189 -1.094 20.851 1.00 82.44 87 ILE A C 1
ATOM 707 O O . ILE A 1 87 ? -19.839 -1.953 21.663 1.00 82.44 87 ILE A O 1
ATOM 711 N N . VAL A 1 88 ? -20.153 0.206 21.147 1.00 75.75 88 VAL A N 1
ATOM 712 C CA . VAL A 1 88 ? -19.871 0.686 22.501 1.00 75.75 88 VAL A CA 1
ATOM 713 C C . VAL A 1 88 ? -21.040 0.271 23.384 1.00 75.75 88 VAL A C 1
ATOM 715 O O . VAL A 1 88 ? -22.090 0.907 23.386 1.00 75.75 88 VAL A O 1
ATOM 718 N N . HIS A 1 89 ? -20.872 -0.804 24.148 1.00 66.88 89 HIS A N 1
ATOM 719 C CA . HIS A 1 89 ? -21.737 -1.031 25.291 1.00 66.88 89 HIS A CA 1
ATOM 720 C C . HIS A 1 89 ? -21.388 0.042 26.320 1.00 66.88 89 HIS A C 1
ATOM 722 O O . HIS A 1 89 ? -20.317 -0.012 26.930 1.00 66.88 89 HIS A O 1
ATOM 728 N N . GLU A 1 90 ? -22.268 1.027 26.497 1.00 57.09 90 GLU A N 1
ATOM 729 C CA . GLU A 1 90 ? -22.259 1.886 27.677 1.00 57.09 90 GLU A CA 1
ATOM 730 C C . GLU A 1 90 ? -22.457 0.988 28.902 1.00 57.09 90 GLU A C 1
ATOM 732 O O . GLU A 1 90 ? -23.563 0.751 29.378 1.00 57.09 90 GLU A O 1
ATOM 737 N N . LYS A 1 91 ? -21.364 0.417 29.406 1.00 56.88 91 LYS A N 1
ATOM 738 C CA . LYS A 1 91 ? -21.343 -0.100 30.762 1.00 56.88 91 LYS A CA 1
ATOM 739 C C . LYS A 1 91 ? -21.445 1.133 31.643 1.00 56.88 91 LYS A C 1
ATOM 741 O O . LYS A 1 91 ? -20.509 1.932 31.684 1.00 56.88 91 LYS A O 1
ATOM 746 N N . THR A 1 92 ? -22.559 1.285 32.351 1.00 49.44 92 THR A N 1
ATOM 747 C CA . THR A 1 92 ? -22.615 2.071 33.584 1.00 49.44 92 THR A CA 1
ATOM 748 C C . THR A 1 92 ? -21.591 1.468 34.538 1.00 49.44 92 THR A C 1
ATOM 750 O O . THR A 1 92 ? -21.868 0.565 35.321 1.00 49.44 92 THR A O 1
ATOM 753 N N . CYS A 1 93 ? -20.344 1.903 34.392 1.00 44.81 93 CYS A N 1
ATOM 754 C CA . CYS A 1 93 ? -19.249 1.479 35.232 1.00 44.81 93 CYS A CA 1
ATOM 755 C C . CYS A 1 93 ? -1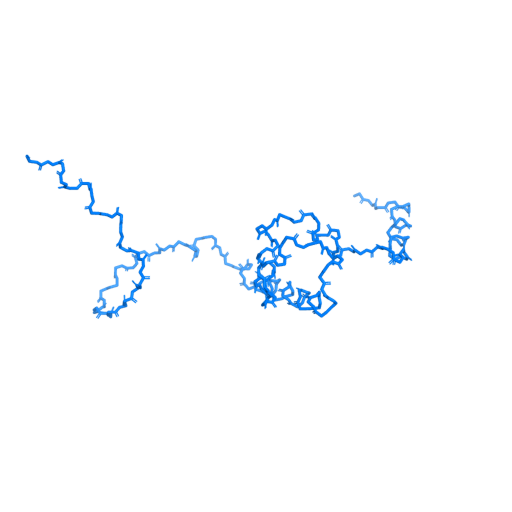9.432 2.206 36.563 1.00 44.81 93 CYS A C 1
ATOM 757 O O . CYS A 1 93 ? -19.051 3.365 36.706 1.00 44.81 93 CYS A O 1
ATOM 759 N N . SER A 1 94 ? -20.054 1.543 37.535 1.00 54.28 94 SER A N 1
ATOM 760 C CA . SER A 1 94 ? -20.168 1.997 38.925 1.00 54.28 94 SER A CA 1
ATOM 761 C C . SER A 1 94 ? -18.840 1.851 39.681 1.00 54.28 94 SER A C 1
ATOM 763 O O . SER A 1 94 ? -18.806 1.411 40.827 1.00 54.28 94 SER A O 1
ATOM 765 N N . THR A 1 95 ? -17.727 2.201 39.039 1.00 51.19 95 THR A N 1
ATOM 766 C CA . THR A 1 95 ? -16.396 2.219 39.646 1.00 51.19 95 THR A CA 1
ATOM 767 C C . THR A 1 95 ? -15.785 3.596 39.467 1.00 51.19 95 THR A C 1
ATOM 769 O O . THR A 1 95 ? -15.699 4.104 38.352 1.00 51.19 95 THR A O 1
ATOM 772 N N . LEU A 1 96 ? -15.430 4.149 40.626 1.00 53.59 96 LEU A N 1
ATOM 773 C CA . LEU A 1 96 ? -14.806 5.426 40.975 1.00 53.59 96 LEU A CA 1
ATOM 774 C C . LEU A 1 96 ? -14.077 6.192 39.852 1.00 53.59 96 LEU A C 1
ATOM 776 O O . LEU A 1 96 ? -13.429 5.589 38.997 1.00 53.59 96 LEU A O 1
ATOM 780 N N . PRO A 1 97 ? -14.119 7.539 39.893 1.00 45.28 97 PRO A N 1
ATOM 781 C CA . PRO A 1 97 ? -13.635 8.387 38.814 1.00 45.28 97 PRO A CA 1
ATOM 782 C C . PRO A 1 97 ? -12.118 8.259 38.669 1.00 45.28 97 PRO A C 1
ATOM 784 O O . PRO A 1 97 ? -11.348 8.844 39.429 1.00 45.28 97 PRO A O 1
ATOM 787 N N . VAL A 1 98 ? -11.675 7.531 37.649 1.00 55.12 98 VAL A N 1
ATOM 788 C CA . VAL A 1 98 ? -10.327 7.703 37.114 1.00 55.12 98 VAL A CA 1
ATOM 789 C C . VAL A 1 98 ? -10.394 8.904 36.178 1.00 55.12 98 VAL A C 1
ATOM 791 O O . VAL A 1 98 ? -11.093 8.875 35.165 1.00 55.12 98 VAL A O 1
ATOM 794 N N . ASN A 1 99 ? -9.701 9.984 36.544 1.00 48.41 99 ASN A N 1
ATOM 795 C CA . ASN A 1 99 ? -9.535 11.177 35.717 1.00 48.41 99 ASN A CA 1
ATOM 796 C C . ASN A 1 99 ? -8.755 10.831 34.438 1.00 48.41 99 ASN A C 1
ATOM 798 O O . ASN A 1 99 ? -7.555 11.069 34.328 1.00 48.41 99 ASN A O 1
ATOM 802 N N . CYS A 1 100 ? -9.440 10.279 33.443 1.00 48.56 100 CYS A N 1
ATOM 803 C CA . CYS A 1 100 ? -8.920 10.166 32.091 1.00 48.56 100 CYS A CA 1
ATOM 804 C C . CYS A 1 100 ? -9.106 11.522 31.400 1.00 48.56 100 CYS A C 1
ATOM 806 O O . CYS A 1 100 ? -10.144 11.794 30.796 1.00 48.56 100 CYS A O 1
ATOM 808 N N . HIS A 1 101 ? -8.103 12.396 31.489 1.00 46.66 101 HIS A N 1
ATOM 809 C CA . HIS A 1 101 ? -8.020 13.569 30.621 1.00 46.66 101 HIS A CA 1
ATOM 810 C C . HIS A 1 101 ? -7.842 13.108 29.166 1.00 46.66 101 HIS A C 1
ATOM 812 O O . HIS A 1 101 ? -6.749 12.742 28.743 1.00 46.66 101 HIS A O 1
ATOM 818 N N . ARG A 1 102 ? -8.934 13.117 28.391 1.00 46.69 102 ARG A N 1
ATOM 819 C CA . ARG A 1 102 ? -8.896 13.083 26.923 1.00 46.69 102 ARG A CA 1
ATOM 820 C C . ARG A 1 102 ? -8.752 14.523 26.415 1.00 46.69 102 ARG A C 1
ATOM 822 O O . ARG A 1 102 ? -9.714 15.284 26.540 1.00 46.69 102 ARG A O 1
ATOM 829 N N . PRO A 1 103 ? -7.615 14.922 25.823 1.00 43.28 103 PRO A N 1
ATOM 830 C CA . PRO A 1 103 ? -7.528 16.206 25.149 1.00 43.28 103 PRO A CA 1
ATOM 831 C C . PRO A 1 103 ? -8.318 16.124 23.835 1.00 43.28 103 PRO A C 1
ATOM 833 O O . PRO A 1 103 ? -8.045 15.262 23.003 1.00 43.28 103 PRO A O 1
ATOM 836 N N . GLY A 1 104 ? -9.294 17.017 23.643 1.00 46.78 104 GLY A N 1
ATOM 837 C CA . GLY A 1 104 ? -9.753 17.381 22.294 1.00 46.78 104 GLY A CA 1
ATOM 838 C C . GLY A 1 104 ? -11.198 17.077 21.888 1.00 46.78 104 GLY A C 1
ATOM 839 O O . GLY A 1 104 ? -11.509 17.240 20.714 1.00 46.78 104 GLY A O 1
ATOM 840 N N . LEU A 1 105 ? -12.108 16.684 22.788 1.00 48.88 105 LEU A N 1
ATOM 841 C CA . LEU A 1 105 ? -13.507 16.395 22.402 1.00 48.88 105 LEU A CA 1
ATOM 842 C C . LEU A 1 105 ? -14.566 17.093 23.270 1.00 48.88 105 LEU A C 1
ATOM 844 O O . LEU A 1 105 ? -15.624 16.542 23.551 1.00 48.88 105 LEU A O 1
ATOM 848 N N . GLN A 1 106 ? -14.309 18.342 23.664 1.00 45.31 106 GLN A N 1
ATOM 849 C CA . GLN A 1 106 ? -15.328 19.221 24.246 1.00 45.31 106 GLN A CA 1
ATOM 850 C C . GLN A 1 106 ? -15.404 20.545 23.488 1.00 45.31 106 GLN A C 1
ATOM 852 O O . GLN A 1 106 ? -14.793 21.529 23.892 1.00 45.31 106 GLN A O 1
ATOM 857 N N . SER A 1 107 ? -16.156 20.603 22.386 1.00 47.94 107 SER A N 1
ATOM 858 C CA . SER A 1 107 ? -16.523 21.906 21.793 1.00 47.94 107 SER A CA 1
ATOM 859 C C . SER A 1 107 ? -17.856 21.948 21.036 1.00 47.94 107 SER A C 1
ATOM 861 O O . SER A 1 107 ? -18.078 22.905 20.304 1.00 47.94 107 SER A O 1
ATOM 863 N N . LYS A 1 108 ? -18.773 20.975 21.170 1.00 45.44 108 LYS A N 1
ATOM 864 C CA . LYS A 1 108 ? -20.041 21.027 20.400 1.00 45.44 108 LYS A CA 1
ATOM 865 C C . LYS A 1 108 ? -21.345 20.707 21.137 1.00 45.44 108 LYS A C 1
ATOM 867 O O . LYS A 1 108 ? -22.373 20.597 20.487 1.00 45.44 108 LYS A O 1
ATOM 872 N N . ALA A 1 109 ? -21.357 20.654 22.469 1.00 44.84 109 ALA A N 1
ATOM 873 C CA . ALA A 1 109 ? -22.597 20.410 23.226 1.00 44.84 109 ALA A CA 1
ATOM 874 C C . ALA A 1 109 ? -23.084 21.602 24.077 1.00 44.84 109 ALA A C 1
ATOM 876 O O . ALA A 1 109 ? -23.959 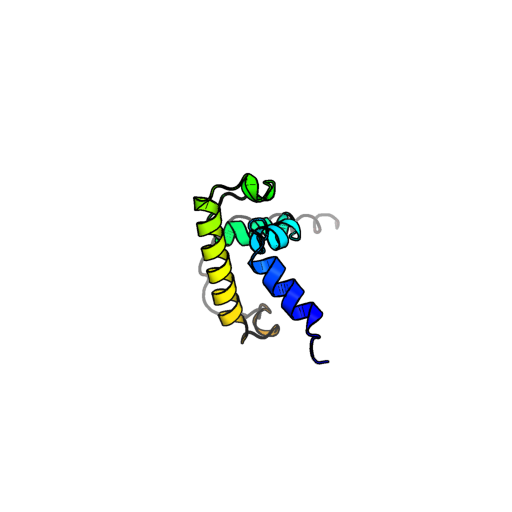21.428 24.916 1.00 44.84 109 ALA A O 1
ATOM 877 N N . ARG A 1 110 ? -22.543 22.818 23.893 1.00 44.94 110 ARG A N 1
ATOM 878 C CA . ARG A 1 110 ? -22.842 23.963 24.783 1.00 44.94 110 ARG A CA 1
ATOM 879 C C . ARG A 1 110 ? -23.355 25.233 24.099 1.00 44.94 110 ARG A C 1
ATOM 881 O O . ARG A 1 110 ? -23.154 26.319 24.625 1.00 44.94 110 ARG A O 1
ATOM 888 N N . LEU A 1 111 ? -24.020 25.107 22.948 1.00 46.50 111 LEU A N 1
ATOM 889 C CA . LEU A 1 111 ? -24.618 26.256 22.242 1.00 46.50 111 LEU A CA 1
ATOM 890 C C . LEU A 1 111 ? -26.095 26.078 21.854 1.00 46.50 111 LEU A C 1
ATOM 892 O O . LEU A 1 111 ? -26.599 26.842 21.042 1.00 46.50 111 LEU A O 1
ATOM 896 N N . LEU A 1 112 ? -26.815 25.115 22.443 1.00 48.97 112 LEU A N 1
ATOM 897 C CA . LEU A 1 112 ? -28.266 24.972 22.222 1.00 48.97 112 LEU A CA 1
ATOM 898 C C . LEU A 1 112 ? -29.126 25.209 23.474 1.00 48.97 112 LEU A C 1
ATOM 900 O O . LEU A 1 112 ? -30.335 25.032 23.415 1.00 48.97 112 LEU A O 1
ATOM 904 N N . SER A 1 113 ? -28.546 25.663 24.591 1.00 48.56 113 SER A N 1
ATOM 905 C CA . SER A 1 113 ? -29.306 25.977 25.815 1.00 48.56 113 SER A CA 1
ATOM 906 C C . SER A 1 113 ? -29.362 27.469 26.165 1.00 48.56 113 SER A C 1
ATOM 908 O O . SER A 1 113 ? -29.807 27.811 27.256 1.00 48.56 113 SER A O 1
ATOM 910 N N . SER A 1 114 ? -28.919 28.368 25.279 1.00 49.88 114 SER A N 1
ATOM 911 C CA . SER A 1 114 ? -29.047 29.827 25.464 1.00 49.88 114 SER A CA 1
ATOM 912 C C . SER A 1 114 ? -30.176 30.461 24.641 1.00 49.88 114 SER A C 1
ATOM 914 O O . SER A 1 114 ? -30.284 31.679 24.595 1.00 49.88 114 SER A O 1
ATOM 916 N N . LEU A 1 115 ? -31.048 29.650 24.034 1.00 53.81 115 LEU A N 1
ATOM 917 C CA . LEU A 1 115 ? -32.310 30.085 23.428 1.00 53.81 115 LEU A CA 1
ATOM 918 C C . LEU A 1 115 ? -33.481 29.466 24.196 1.00 53.81 115 LEU A C 1
ATOM 920 O O . LEU A 1 115 ? -34.153 28.578 23.691 1.00 53.81 115 LEU A O 1
ATOM 924 N N . SER A 1 116 ? -33.674 29.883 25.446 1.00 43.75 116 SER A N 1
ATOM 925 C CA . SER A 1 116 ? -34.992 29.886 26.094 1.00 43.75 116 SER A CA 1
ATOM 926 C C . SER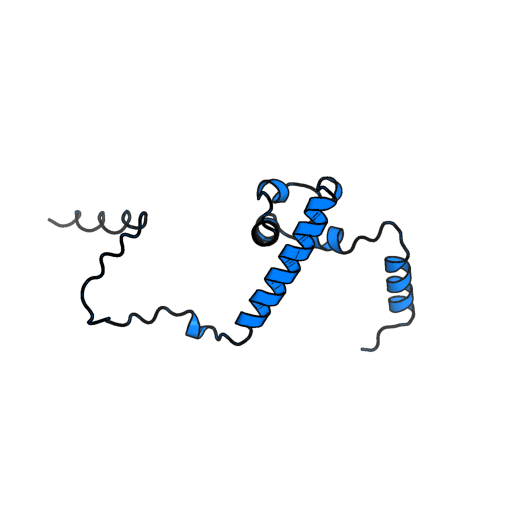 A 1 116 ? -34.879 30.546 27.465 1.00 43.75 116 SER A C 1
ATOM 928 O O . SER A 1 116 ? -34.632 29.866 28.462 1.00 43.75 116 SER A O 1
ATOM 930 N N . LYS A 1 117 ? -35.062 31.864 27.506 1.00 40.22 117 LYS A N 1
ATOM 931 C CA . LYS A 1 117 ? -35.814 32.589 28.537 1.00 40.22 117 LYS A CA 1
ATOM 932 C C . LYS A 1 117 ? -36.141 33.975 28.008 1.00 40.22 117 LYS A C 1
ATOM 934 O O . LYS A 1 117 ? -35.220 34.594 27.435 1.00 40.22 117 LYS A O 1
#

Organism: Edwardsiella tarda (NCBI:txid636)

pLDDT: mean 77.65, std 18.35, range [40.22, 95.69]

Secondary structure (DSSP, 8-state):
-PPPHHHHHHHHHHHH-TT--HHHHHHHHS-HHHHHHHHHHTT--GGGGGS-GGGS-HHHHHHHHHHHHHHHHHHHHHTT--GGGGS-------S-------TT--SSSSSSSSS--

Radius of gyration: 24.07 Å; chains: 1; bounding box: 50×57×65 Å